Protein AF-A0A7S0NMH1-F1 (afdb_monomer_lite)

Organism: Micromonas pusilla (NCBI:txid38833)

InterPro domains:
  IPR011990 Tetratricopeptide-like helical domain superfamily [G3DSA:1.25.40.10] (68-140)
  IPR011990 Tetratricopeptide-like helical domain superfamily [SSF48452] (73-138)

Sequence (140 aa):
KHPRRSRPRAAGPMFRVSRLAAVAALLAMCAHVFPRGAHALGVTDDHPLVARQGAPDMALCDRADAGHRRATQRGDQMLKLGRLEVAEACYLGALRQKNDFPMALYGLGEVHTRAEDDDRVDLAESAYKLALESWPQYVD

Radius of gyration: 27.55 Å; chains: 1; bounding box: 89×71×38 Å

Foldseek 3Di:
DDDDDDDDDDDDDDPPDPPVNVVVVVVVVVCVVDDPDDPPLFDDCPHCLNPPDPQAALVLAPCLQVELVVLLVSLVVCVVVVVLSNSSSSLSSSCVRPRNALSSLQSSLSSLVPDPDPVSPVVNVVSNVSSCSSPVPPDD

Secondary structure (DSSP, 8-state):
---------PPPP-----HHHHHHHHHHHHHHHS-S-S--SS--TTSHHHH-TTPPPGGGSTTTTS-HHHHHHHHHHHHHTT-HHHHHHHHHHHHHH-TT-HHHHHHHHHHHHHSS-GGGHHHHHHHHHHHHHH-TT---

Structure (mmCIF, N/CA/C/O backbone):
data_AF-A0A7S0NMH1-F1
#
_entry.id   AF-A0A7S0NMH1-F1
#
loop_
_atom_site.group_PDB
_atom_site.id
_atom_site.type_symbol
_atom_site.label_atom_id
_atom_site.label_alt_id
_atom_site.label_comp_id
_atom_site.label_asym_id
_atom_site.label_entity_id
_atom_site.label_seq_id
_atom_site.pdbx_PDB_ins_code
_atom_site.Cartn_x
_atom_site.Cartn_y
_atom_site.Cartn_z
_atom_site.occupancy
_atom_site.B_iso_or_equiv
_atom_site.auth_seq_id
_atom_site.auth_comp_id
_atom_site.auth_asym_id
_atom_site.auth_atom_id
_atom_site.pdbx_PDB_model_num
ATOM 1 N N . LYS A 1 1 ? 73.967 -55.868 22.638 1.00 40.47 1 LYS A N 1
ATOM 2 C CA . LYS A 1 1 ? 74.161 -54.580 21.920 1.00 40.47 1 LYS A CA 1
ATOM 3 C C . LYS A 1 1 ? 72.808 -54.136 21.343 1.00 40.47 1 LYS A C 1
ATOM 5 O O . LYS A 1 1 ? 72.207 -54.901 20.611 1.00 40.47 1 LYS A O 1
ATOM 10 N N . HIS A 1 2 ? 72.308 -52.981 21.791 1.00 36.53 2 HIS A N 1
ATOM 11 C CA . HIS A 1 2 ? 71.031 -52.296 21.477 1.00 36.53 2 HIS A CA 1
ATOM 12 C C . HIS A 1 2 ? 70.859 -51.867 19.983 1.00 36.53 2 HIS A C 1
ATOM 14 O O . HIS A 1 2 ? 71.867 -51.865 19.283 1.00 36.53 2 HIS A O 1
ATOM 20 N N . PRO A 1 3 ? 69.721 -51.260 19.533 1.00 62.66 3 PRO A N 1
ATOM 21 C CA . PRO A 1 3 ? 68.309 -51.712 19.491 1.00 62.66 3 PRO A CA 1
ATOM 22 C C . PRO A 1 3 ? 67.600 -51.236 18.164 1.00 62.66 3 PRO A C 1
ATOM 24 O O . PRO A 1 3 ? 68.289 -50.872 17.217 1.00 62.66 3 PRO A O 1
ATOM 27 N N . ARG A 1 4 ? 66.252 -51.084 18.153 1.00 41.09 4 ARG A N 1
ATOM 28 C CA . ARG A 1 4 ? 65.353 -50.334 17.205 1.00 41.09 4 ARG A CA 1
ATOM 29 C C . ARG A 1 4 ? 64.595 -51.212 16.192 1.00 41.09 4 ARG A C 1
ATOM 31 O O . ARG A 1 4 ? 65.192 -52.057 15.557 1.00 41.09 4 ARG A O 1
ATOM 38 N N . ARG A 1 5 ? 63.304 -51.021 15.902 1.00 41.75 5 ARG A N 1
ATOM 39 C CA . ARG A 1 5 ? 62.240 -50.122 16.388 1.00 41.75 5 ARG A CA 1
ATOM 40 C C . ARG A 1 5 ? 60.912 -50.719 15.900 1.00 41.75 5 ARG A C 1
ATOM 42 O O . ARG A 1 5 ? 60.819 -51.188 14.772 1.00 41.75 5 ARG A O 1
ATOM 49 N N . SER A 1 6 ? 59.899 -50.625 16.742 1.00 46.50 6 SER A N 1
ATOM 50 C CA . SER A 1 6 ? 58.483 -50.818 16.448 1.00 46.50 6 SER A CA 1
ATOM 51 C C . SER A 1 6 ? 57.943 -49.763 15.474 1.00 46.50 6 SER A C 1
ATOM 53 O O . SER A 1 6 ? 58.346 -48.600 15.539 1.00 46.50 6 SER A O 1
ATOM 55 N N . ARG A 1 7 ? 56.961 -50.139 14.641 1.00 46.44 7 ARG A N 1
ATOM 56 C CA . ARG A 1 7 ? 55.909 -49.232 14.149 1.00 46.44 7 ARG A CA 1
ATOM 57 C C . ARG A 1 7 ? 54.590 -49.999 13.954 1.00 46.44 7 ARG A C 1
ATOM 59 O O . ARG A 1 7 ? 54.575 -50.937 13.161 1.00 46.44 7 ARG A O 1
ATOM 66 N N . PRO A 1 8 ? 53.491 -49.605 14.619 1.00 46.69 8 PRO A N 1
ATOM 67 C CA . PRO A 1 8 ? 52.151 -50.060 14.270 1.00 46.69 8 PRO A CA 1
ATOM 68 C C . PRO A 1 8 ? 51.623 -49.229 13.089 1.00 46.69 8 PRO A C 1
ATOM 70 O O . PRO A 1 8 ? 51.812 -48.011 13.041 1.00 46.69 8 PRO A O 1
ATOM 73 N N . ARG A 1 9 ? 50.957 -49.870 12.123 1.00 43.09 9 ARG A N 1
ATOM 74 C CA . ARG A 1 9 ? 50.180 -49.168 11.092 1.00 43.09 9 ARG A CA 1
ATOM 75 C C . ARG A 1 9 ? 48.810 -48.858 11.693 1.00 43.09 9 ARG A C 1
ATOM 77 O O . ARG A 1 9 ? 47.997 -49.755 11.883 1.00 43.09 9 ARG A O 1
ATOM 84 N N . ALA A 1 10 ? 48.618 -47.596 12.062 1.00 41.75 10 ALA A N 1
ATOM 85 C CA . ALA A 1 10 ? 47.370 -47.077 12.597 1.00 41.75 10 ALA A CA 1
ATOM 86 C C . ALA A 1 10 ? 46.228 -47.231 11.580 1.00 41.75 10 ALA A C 1
ATOM 88 O O . ALA A 1 10 ? 46.368 -46.862 10.412 1.00 41.75 10 ALA A O 1
ATOM 89 N N . ALA A 1 11 ? 45.103 -47.761 12.055 1.00 46.22 11 ALA A N 1
ATOM 90 C CA . ALA A 1 11 ? 43.808 -47.656 11.406 1.00 46.22 11 ALA A CA 1
ATOM 91 C C . ALA A 1 11 ? 43.368 -46.183 11.416 1.00 46.22 11 ALA A C 1
ATOM 93 O O . ALA A 1 11 ? 43.265 -45.572 12.479 1.00 46.22 11 ALA A O 1
ATOM 94 N N . GLY A 1 12 ? 43.137 -45.602 10.239 1.00 37.44 12 GLY A N 1
ATOM 95 C CA . GLY A 1 12 ? 42.475 -44.305 10.113 1.00 37.44 12 GLY A CA 1
ATOM 96 C C . GLY A 1 12 ? 40.953 -44.496 10.116 1.00 37.44 12 GLY A C 1
ATOM 97 O O . GLY A 1 12 ? 40.471 -45.410 9.443 1.00 37.44 12 GLY A O 1
ATOM 98 N N . PRO A 1 13 ? 40.176 -43.680 10.848 1.00 46.09 13 PRO A N 1
ATOM 99 C CA . PRO A 1 13 ? 38.727 -43.808 10.873 1.00 46.09 13 PRO A CA 1
ATOM 100 C C . PRO A 1 13 ? 38.129 -43.295 9.557 1.00 46.09 13 PRO A C 1
ATOM 102 O O . PRO A 1 13 ? 38.328 -42.145 9.166 1.00 46.09 13 PRO A O 1
ATOM 105 N N . MET A 1 14 ? 37.365 -44.151 8.875 1.00 45.25 14 MET A N 1
ATOM 106 C CA . MET A 1 14 ? 36.471 -43.738 7.794 1.00 45.25 14 MET A CA 1
ATOM 107 C C . MET A 1 14 ? 35.315 -42.935 8.401 1.00 45.25 14 MET A C 1
ATOM 109 O O . MET A 1 14 ? 34.341 -43.507 8.891 1.00 45.25 14 MET A O 1
ATOM 113 N N . PHE A 1 15 ? 35.409 -41.606 8.379 1.00 47.94 15 PHE A N 1
ATOM 114 C CA . PHE A 1 15 ? 34.279 -40.733 8.688 1.00 47.94 15 PHE A CA 1
ATOM 115 C C . PHE A 1 15 ? 33.198 -40.910 7.611 1.00 47.94 15 PHE A C 1
ATOM 117 O O . PHE A 1 15 ? 33.252 -40.312 6.538 1.00 47.94 15 PHE A O 1
ATOM 124 N N . ARG A 1 16 ? 32.195 -41.752 7.890 1.00 53.44 16 ARG A N 1
ATOM 125 C CA . ARG A 1 16 ? 30.924 -41.757 7.155 1.00 53.44 16 ARG A CA 1
ATOM 126 C C . ARG A 1 16 ? 30.172 -40.484 7.531 1.00 53.44 16 ARG A C 1
ATOM 128 O O . ARG A 1 16 ? 29.463 -40.454 8.532 1.00 53.44 16 ARG A O 1
ATOM 135 N N . VAL A 1 17 ? 30.345 -39.424 6.749 1.00 56.81 17 VAL A N 1
ATOM 136 C CA . VAL A 1 17 ? 29.528 -38.216 6.895 1.00 56.81 17 VAL A CA 1
ATOM 137 C C . VAL A 1 17 ? 28.084 -38.596 6.555 1.00 56.81 17 VAL A C 1
ATOM 139 O O . VAL A 1 17 ? 27.785 -39.008 5.434 1.00 56.81 17 VAL A O 1
ATOM 142 N N . SER A 1 18 ? 27.196 -38.538 7.548 1.00 58.53 18 SER A N 1
ATOM 143 C CA . SER A 1 18 ? 25.767 -38.800 7.357 1.00 58.53 18 SER A CA 1
ATOM 144 C C . SER A 1 18 ? 25.192 -37.797 6.356 1.00 58.53 18 SER A C 1
ATOM 146 O O . SER A 1 18 ? 25.498 -36.606 6.434 1.00 58.53 18 SER A O 1
ATOM 148 N N . ARG A 1 19 ? 24.329 -38.252 5.436 1.00 58.84 19 ARG A N 1
ATOM 149 C CA . ARG A 1 19 ? 23.655 -37.382 4.451 1.00 58.84 19 ARG A CA 1
ATOM 150 C C . ARG A 1 19 ? 22.950 -36.192 5.120 1.00 58.84 19 ARG A C 1
ATOM 152 O O . ARG A 1 19 ? 22.937 -35.106 4.559 1.00 58.84 19 ARG A O 1
ATOM 159 N N . LEU A 1 20 ? 22.455 -36.375 6.347 1.00 60.00 20 LEU A N 1
ATOM 160 C CA . LEU A 1 20 ? 21.856 -35.317 7.171 1.00 60.00 20 LEU A CA 1
ATOM 161 C C . LEU A 1 20 ? 22.849 -34.205 7.541 1.00 60.00 20 LEU A C 1
ATOM 163 O O . LEU A 1 20 ? 22.503 -33.031 7.470 1.00 60.00 20 LEU A O 1
ATOM 167 N N . ALA A 1 21 ? 24.093 -34.555 7.878 1.00 65.06 21 ALA A N 1
ATOM 168 C CA . ALA A 1 21 ? 25.130 -33.576 8.201 1.00 65.06 21 ALA A CA 1
ATOM 169 C C . ALA A 1 21 ? 25.573 -32.788 6.957 1.00 65.06 21 ALA A C 1
ATOM 171 O O . ALA A 1 21 ? 25.832 -31.592 7.045 1.00 65.06 21 ALA A O 1
ATOM 172 N N . ALA A 1 22 ? 25.595 -33.437 5.787 1.00 64.19 22 ALA A N 1
ATOM 173 C CA . ALA A 1 22 ? 25.873 -32.765 4.518 1.00 64.19 22 ALA A CA 1
ATOM 174 C C . ALA A 1 22 ? 24.758 -31.777 4.127 1.00 64.19 22 ALA A C 1
ATOM 176 O O . ALA A 1 22 ? 25.053 -30.666 3.694 1.00 64.19 22 ALA A O 1
ATOM 177 N N . VAL A 1 23 ? 23.485 -32.141 4.329 1.00 65.12 23 VAL A N 1
ATOM 178 C CA . VAL A 1 23 ? 22.342 -31.246 4.067 1.00 65.12 23 VAL A CA 1
ATOM 179 C C . VAL A 1 23 ? 22.326 -30.062 5.039 1.00 65.12 23 VAL A C 1
ATOM 181 O O . VAL A 1 23 ? 22.127 -28.930 4.608 1.00 65.12 23 VAL A O 1
ATOM 184 N N . ALA A 1 24 ? 22.606 -30.286 6.326 1.00 69.69 24 ALA A N 1
ATOM 185 C CA . ALA A 1 24 ? 22.704 -29.206 7.309 1.00 69.69 24 ALA A CA 1
ATOM 186 C C . ALA A 1 24 ? 23.844 -28.223 6.985 1.00 69.69 24 ALA A C 1
ATOM 188 O O . ALA A 1 24 ? 23.659 -27.012 7.089 1.00 69.69 24 ALA A O 1
ATOM 189 N N . ALA A 1 25 ? 24.997 -28.726 6.532 1.00 66.50 25 ALA A N 1
ATOM 190 C CA . ALA A 1 25 ? 26.113 -27.886 6.100 1.00 66.50 25 ALA A CA 1
ATOM 191 C C . ALA A 1 25 ? 25.780 -27.072 4.836 1.00 66.50 25 ALA A C 1
ATOM 193 O O . ALA A 1 25 ? 26.124 -25.894 4.766 1.00 66.50 25 ALA A O 1
ATOM 194 N N . LEU A 1 26 ? 25.065 -27.663 3.870 1.00 63.81 26 LEU A N 1
ATOM 195 C CA . LEU A 1 26 ? 24.584 -26.959 2.675 1.00 63.81 26 LEU A CA 1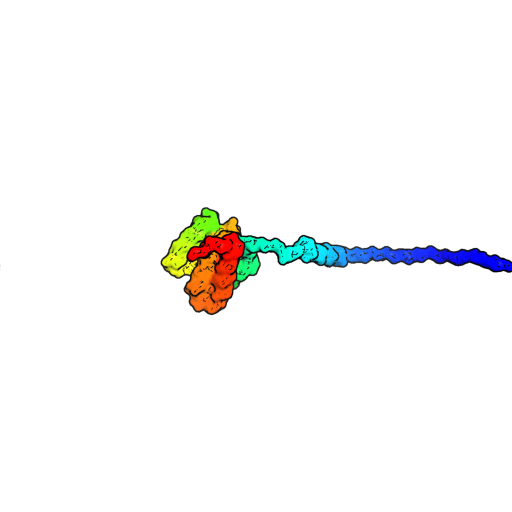
ATOM 196 C C . LEU A 1 26 ? 23.596 -25.836 3.029 1.00 63.81 26 LEU A C 1
ATOM 198 O O . LEU A 1 26 ? 23.752 -24.719 2.546 1.00 63.81 26 LEU A O 1
ATOM 202 N N . LEU A 1 27 ? 22.632 -26.095 3.920 1.00 64.31 27 LEU A N 1
ATOM 203 C CA . LEU A 1 27 ? 21.674 -25.081 4.379 1.00 64.31 27 LEU A CA 1
ATOM 204 C C . LEU A 1 27 ? 22.356 -23.948 5.165 1.00 64.31 27 LEU A C 1
ATOM 206 O O . LEU A 1 27 ? 22.041 -22.777 4.958 1.00 64.31 27 LEU A O 1
ATOM 210 N N . ALA A 1 28 ? 23.329 -24.274 6.020 1.00 63.91 28 ALA A N 1
ATOM 211 C CA . ALA A 1 28 ? 24.107 -23.279 6.756 1.00 63.91 28 ALA A CA 1
ATOM 212 C C . ALA A 1 28 ? 25.011 -22.437 5.834 1.00 63.91 28 ALA A C 1
ATOM 214 O O . ALA A 1 28 ? 25.148 -21.232 6.040 1.00 63.91 28 ALA A O 1
ATOM 215 N N . MET A 1 29 ? 25.582 -23.029 4.777 1.00 58.16 29 MET A N 1
ATOM 216 C CA . MET A 1 29 ? 26.318 -22.277 3.752 1.00 58.16 29 MET A CA 1
ATOM 217 C C . MET A 1 29 ? 25.396 -21.360 2.941 1.00 58.16 29 MET A C 1
ATOM 219 O O . MET A 1 29 ? 25.780 -20.225 2.673 1.00 58.16 29 MET A O 1
ATOM 223 N N . CYS A 1 30 ? 24.167 -21.778 2.615 1.00 53.03 30 CYS A N 1
ATOM 224 C CA . CYS A 1 30 ? 23.186 -20.898 1.965 1.00 53.03 30 CYS A CA 1
ATOM 225 C C . CYS A 1 30 ? 22.874 -19.650 2.807 1.00 53.03 30 CYS A C 1
ATOM 227 O O . CYS A 1 30 ? 22.762 -18.561 2.249 1.00 53.03 30 CYS A O 1
ATOM 229 N N . ALA A 1 31 ? 22.815 -19.776 4.137 1.00 57.34 31 ALA A N 1
ATOM 230 C CA . ALA A 1 31 ? 22.588 -18.645 5.040 1.00 57.34 31 ALA A CA 1
ATOM 231 C C . ALA A 1 31 ? 23.769 -17.651 5.117 1.00 57.34 31 ALA A C 1
ATOM 233 O O . ALA A 1 31 ? 23.569 -16.502 5.502 1.00 57.34 31 ALA A O 1
ATOM 234 N N . HIS A 1 32 ? 24.985 -18.070 4.746 1.00 56.25 32 HIS A N 1
ATOM 235 C CA . HIS A 1 32 ? 26.168 -17.201 4.685 1.00 56.25 32 HIS A CA 1
ATOM 236 C C . HIS A 1 32 ? 26.461 -16.651 3.283 1.00 56.25 32 HIS A C 1
ATOM 238 O O . HIS A 1 32 ? 27.066 -15.588 3.167 1.00 56.25 32 HIS A O 1
ATOM 244 N N . VAL A 1 33 ? 26.036 -17.349 2.226 1.00 53.97 33 VAL A N 1
ATOM 245 C CA . VAL A 1 33 ? 26.168 -16.888 0.831 1.00 53.97 33 VAL A CA 1
ATOM 246 C C . VAL A 1 33 ? 25.080 -15.873 0.471 1.00 53.97 33 VAL A C 1
ATOM 248 O O . VAL A 1 33 ? 25.329 -14.984 -0.338 1.00 53.97 33 VAL A O 1
ATOM 251 N N . PHE A 1 34 ? 23.907 -15.957 1.104 1.00 43.59 34 PHE A N 1
ATOM 252 C CA . PHE A 1 34 ? 22.877 -14.919 1.076 1.00 43.59 34 PHE A CA 1
ATOM 253 C C . PHE A 1 34 ? 22.903 -14.136 2.396 1.00 43.59 34 PHE A C 1
ATOM 255 O O . PHE A 1 34 ? 22.114 -14.425 3.302 1.00 43.59 34 PHE A O 1
ATOM 262 N N . PRO A 1 35 ? 23.781 -13.129 2.558 1.00 47.47 35 PRO A N 1
ATOM 263 C CA . PRO A 1 35 ? 23.501 -12.109 3.553 1.00 47.47 35 PRO A CA 1
ATOM 264 C C . PRO A 1 35 ? 22.113 -11.536 3.229 1.00 47.47 35 PRO A C 1
ATOM 266 O O . PRO A 1 35 ? 21.822 -11.213 2.077 1.00 47.47 35 PRO A O 1
ATOM 269 N N . ARG A 1 36 ? 21.242 -11.448 4.241 1.00 49.19 36 ARG A N 1
ATOM 270 C CA . ARG A 1 36 ? 19.967 -10.709 4.211 1.00 49.19 36 ARG A CA 1
ATOM 271 C C . ARG A 1 36 ? 20.253 -9.222 3.951 1.00 49.19 36 ARG A C 1
ATOM 273 O O . ARG A 1 36 ? 20.243 -8.418 4.872 1.00 49.19 36 ARG A O 1
ATOM 280 N N . GLY A 1 37 ? 20.637 -8.886 2.726 1.00 47.31 37 GLY A N 1
ATOM 281 C CA . GLY A 1 37 ? 21.300 -7.623 2.410 1.00 47.31 37 GLY A CA 1
ATOM 282 C C . GLY A 1 37 ? 21.242 -7.243 0.934 1.00 47.31 37 GLY A C 1
ATOM 283 O O . GLY A 1 37 ? 22.066 -6.460 0.478 1.00 47.31 37 GLY A O 1
ATOM 284 N N . ALA A 1 38 ? 20.274 -7.771 0.186 1.00 44.91 38 ALA A N 1
ATOM 285 C CA . ALA A 1 38 ? 19.775 -7.082 -0.993 1.00 44.91 38 ALA A CA 1
ATOM 286 C C . ALA A 1 38 ? 18.511 -6.355 -0.539 1.00 44.91 38 ALA A C 1
ATOM 288 O O . ALA A 1 38 ? 17.527 -7.009 -0.205 1.00 44.91 38 ALA A O 1
ATOM 289 N N . HIS A 1 39 ? 18.576 -5.026 -0.448 1.00 50.28 39 HIS A N 1
ATOM 290 C CA . HIS A 1 39 ? 17.411 -4.168 -0.260 1.00 50.28 39 HIS A CA 1
ATOM 291 C C . HIS A 1 39 ? 16.367 -4.601 -1.291 1.00 50.28 39 HIS A C 1
ATOM 293 O O . HIS A 1 39 ? 16.563 -4.390 -2.490 1.00 50.28 39 HIS A O 1
ATOM 299 N N . ALA A 1 40 ? 15.319 -5.297 -0.852 1.00 55.38 40 ALA A N 1
ATOM 300 C CA . ALA A 1 40 ? 14.181 -5.541 -1.712 1.00 55.38 40 ALA A CA 1
ATOM 301 C C . ALA A 1 40 ? 13.622 -4.152 -1.991 1.00 55.38 40 ALA A C 1
ATOM 303 O O . ALA A 1 40 ? 13.086 -3.519 -1.091 1.00 55.38 40 ALA A O 1
ATOM 304 N N . LEU A 1 41 ? 13.823 -3.645 -3.206 1.00 69.00 41 LEU A N 1
ATOM 305 C CA . LEU A 1 41 ? 13.377 -2.310 -3.598 1.00 69.00 41 LEU A CA 1
ATOM 306 C C . LEU A 1 41 ? 11.842 -2.196 -3.621 1.00 69.00 41 LEU A C 1
ATOM 308 O O . LEU A 1 41 ? 11.345 -1.247 -4.186 1.00 69.00 41 LEU A O 1
ATOM 312 N N . GLY A 1 42 ? 11.089 -3.128 -3.028 1.00 78.44 42 GLY A N 1
ATOM 313 C CA . GLY A 1 42 ? 9.635 -3.187 -3.057 1.00 78.44 42 GLY A CA 1
ATOM 314 C C . GLY A 1 42 ? 9.066 -4.184 -2.048 1.00 78.44 42 GLY A C 1
ATOM 315 O O . GLY A 1 42 ? 9.795 -4.826 -1.289 1.00 78.44 42 GLY A O 1
ATOM 316 N N . VAL A 1 43 ? 7.741 -4.322 -2.054 1.00 91.06 43 VAL A N 1
ATOM 317 C CA . VAL A 1 43 ? 7.004 -5.176 -1.119 1.00 91.06 43 VAL A CA 1
ATOM 318 C C . VAL A 1 43 ? 7.240 -6.666 -1.408 1.00 91.06 43 VAL A C 1
ATOM 320 O O . VAL A 1 43 ? 7.263 -7.102 -2.562 1.00 91.06 43 VAL A O 1
ATOM 323 N N . THR A 1 44 ? 7.441 -7.463 -0.361 1.00 90.62 44 THR A N 1
ATOM 324 C CA . THR A 1 44 ? 7.551 -8.926 -0.466 1.00 90.62 44 THR A CA 1
ATOM 325 C C . THR A 1 44 ? 6.182 -9.585 -0.311 1.00 90.62 44 THR A C 1
ATOM 327 O O . THR A 1 44 ? 5.290 -9.020 0.318 1.00 90.62 44 THR A O 1
ATOM 330 N N . ASP A 1 45 ? 6.019 -10.800 -0.839 1.00 87.88 45 ASP A N 1
ATOM 331 C CA . ASP A 1 45 ? 4.752 -11.542 -0.731 1.00 87.88 45 ASP A CA 1
ATOM 332 C C . ASP A 1 45 ? 4.355 -11.814 0.731 1.00 87.88 45 ASP A C 1
ATOM 334 O O . ASP A 1 45 ? 3.176 -11.784 1.062 1.00 87.88 45 ASP A O 1
ATOM 338 N N . ASP A 1 46 ? 5.338 -12.006 1.618 1.00 89.38 46 ASP A N 1
ATOM 339 C CA . ASP A 1 46 ? 5.126 -12.221 3.058 1.00 89.38 46 ASP A CA 1
ATOM 340 C C . ASP A 1 46 ? 4.878 -10.919 3.844 1.00 89.38 46 ASP A C 1
ATOM 342 O O . ASP A 1 46 ? 4.669 -10.948 5.059 1.00 89.38 46 ASP A O 1
ATOM 346 N N . HIS A 1 47 ? 4.961 -9.756 3.194 1.00 91.75 47 HIS A N 1
ATOM 347 C CA . HIS A 1 47 ? 4.819 -8.479 3.877 1.00 91.75 47 HIS A CA 1
ATOM 348 C C . HIS A 1 47 ? 3.374 -8.293 4.377 1.00 91.75 47 HIS A C 1
ATOM 350 O O . HIS A 1 47 ? 2.439 -8.557 3.616 1.00 91.75 47 HIS A O 1
ATOM 356 N N . PRO A 1 48 ? 3.142 -7.760 5.594 1.00 91.88 48 PRO A N 1
ATOM 357 C CA . PRO A 1 48 ? 1.794 -7.561 6.136 1.00 91.88 48 PRO A CA 1
ATOM 358 C C . PRO A 1 48 ? 0.852 -6.763 5.223 1.00 91.88 48 PRO A C 1
ATOM 360 O O . PRO A 1 48 ? -0.338 -7.046 5.175 1.00 9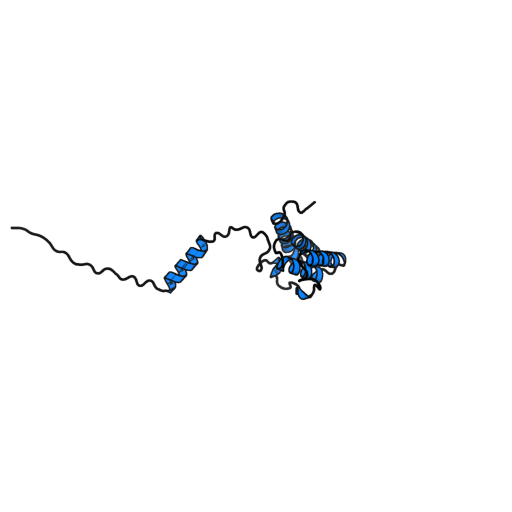1.88 48 PRO A O 1
ATOM 363 N N . LEU A 1 49 ? 1.377 -5.822 4.434 1.00 91.44 49 LEU A N 1
ATOM 364 C CA . LEU A 1 49 ? 0.591 -5.100 3.419 1.00 91.44 49 LEU A CA 1
ATOM 365 C C . LEU A 1 49 ? -0.101 -6.020 2.407 1.00 91.44 49 LEU A C 1
ATOM 367 O O . LEU A 1 49 ? -1.187 -5.695 1.949 1.00 91.44 49 LEU A O 1
ATOM 371 N N . VAL A 1 50 ? 0.519 -7.150 2.061 1.00 91.81 50 VAL A N 1
ATOM 372 C CA . VAL A 1 50 ? 0.013 -8.096 1.057 1.00 91.81 50 VAL A CA 1
ATOM 373 C C . VAL A 1 50 ? -0.642 -9.306 1.721 1.00 91.81 50 VAL A C 1
ATOM 375 O O . VAL A 1 50 ? -1.705 -9.744 1.291 1.00 91.81 50 VAL A O 1
ATOM 378 N N . ALA A 1 51 ? -0.027 -9.835 2.781 1.00 89.88 51 ALA A N 1
ATOM 379 C CA . ALA A 1 51 ? -0.400 -11.111 3.389 1.00 89.88 51 ALA A CA 1
ATOM 380 C C . ALA A 1 51 ? -1.254 -10.999 4.664 1.00 89.88 51 ALA A C 1
ATOM 382 O O . ALA A 1 51 ? -1.556 -12.028 5.275 1.00 89.88 51 ALA A O 1
ATOM 383 N N . ARG A 1 52 ? -1.645 -9.792 5.106 1.00 90.94 52 ARG A N 1
ATOM 384 C CA . ARG A 1 52 ? -2.478 -9.646 6.313 1.00 90.94 52 ARG A CA 1
ATOM 385 C C . ARG A 1 52 ? -3.781 -10.434 6.203 1.00 90.94 52 ARG A C 1
ATOM 387 O O . ARG A 1 52 ? -4.421 -10.513 5.152 1.00 90.94 52 ARG A O 1
ATOM 394 N N . GLN A 1 53 ? -4.235 -10.938 7.345 1.00 88.38 53 GLN A N 1
ATOM 395 C CA . GLN A 1 53 ? -5.577 -11.488 7.449 1.00 88.38 53 GLN A CA 1
ATOM 396 C C . GLN A 1 53 ? -6.611 -10.399 7.112 1.00 88.38 53 GLN A C 1
ATOM 398 O O . GLN A 1 53 ? -6.494 -9.250 7.538 1.00 88.38 53 GLN A O 1
ATOM 403 N N . GLY A 1 54 ? -7.609 -10.753 6.299 1.00 87.88 54 GLY A N 1
ATOM 404 C CA . GLY A 1 54 ? -8.619 -9.803 5.825 1.00 87.88 54 GLY A CA 1
ATOM 405 C C . GLY A 1 54 ? -8.126 -8.842 4.735 1.00 87.88 54 GLY A C 1
ATOM 406 O O . GLY A 1 54 ? -8.746 -7.794 4.536 1.00 87.88 54 GLY A O 1
ATOM 407 N N . ALA A 1 55 ? -7.005 -9.138 4.064 1.00 90.25 55 ALA A N 1
ATOM 408 C CA . ALA A 1 55 ? -6.665 -8.489 2.799 1.00 90.25 55 ALA A CA 1
ATOM 409 C C . ALA A 1 55 ? -7.796 -8.724 1.778 1.00 90.25 55 ALA A C 1
ATOM 411 O O . ALA A 1 55 ? -8.322 -9.841 1.704 1.00 90.25 55 ALA A O 1
ATOM 412 N N . PRO A 1 56 ? -8.218 -7.694 1.025 1.00 94.06 56 PRO A N 1
ATOM 413 C CA . PRO A 1 56 ? -9.258 -7.858 0.023 1.00 94.06 56 PRO A CA 1
ATOM 414 C C . PRO A 1 56 ? -8.768 -8.751 -1.118 1.00 94.06 56 PRO A C 1
ATOM 416 O O . PRO A 1 56 ? -7.591 -8.737 -1.483 1.00 94.06 56 PRO A O 1
ATOM 419 N N . ASP A 1 57 ? -9.691 -9.489 -1.729 1.00 94.38 57 ASP A N 1
ATOM 420 C CA . ASP A 1 57 ? -9.392 -10.200 -2.967 1.00 94.38 57 ASP A CA 1
ATOM 421 C C . ASP A 1 57 ? -9.070 -9.182 -4.074 1.00 94.38 57 ASP A C 1
ATOM 423 O O . ASP A 1 57 ? -9.859 -8.274 -4.351 1.00 94.38 57 ASP A O 1
ATOM 427 N N . MET A 1 58 ? -7.922 -9.348 -4.737 1.00 92.56 58 MET A N 1
ATOM 428 C CA . MET A 1 58 ? -7.515 -8.521 -5.877 1.00 92.56 58 MET A CA 1
ATOM 429 C C . MET A 1 58 ? -8.557 -8.536 -7.006 1.00 92.56 58 MET A C 1
ATOM 431 O O . MET A 1 58 ? -8.676 -7.548 -7.731 1.00 92.56 58 MET A O 1
ATOM 435 N N . ALA A 1 59 ? -9.361 -9.600 -7.122 1.00 94.19 59 ALA A N 1
ATOM 436 C CA . ALA A 1 59 ? -10.458 -9.696 -8.084 1.00 94.19 59 ALA A CA 1
ATOM 437 C C . ALA A 1 59 ? -11.553 -8.628 -7.889 1.00 94.19 59 ALA A C 1
ATOM 439 O O . ALA A 1 59 ? -12.324 -8.368 -8.814 1.00 94.19 59 ALA A O 1
ATOM 440 N N . LEU A 1 60 ? -11.621 -7.966 -6.724 1.00 95.75 60 LEU A N 1
ATOM 441 C CA . LEU A 1 60 ? -12.526 -6.832 -6.499 1.00 95.75 60 LEU A CA 1
ATOM 442 C C . LEU A 1 60 ? -12.195 -5.630 -7.393 1.00 95.75 60 LEU A C 1
ATOM 444 O O . LEU A 1 60 ? -13.076 -4.816 -7.685 1.00 95.75 60 LEU A O 1
ATOM 448 N N . CYS A 1 61 ? -10.944 -5.511 -7.838 1.00 96.25 61 CYS A N 1
ATOM 449 C CA . CYS A 1 61 ? -10.543 -4.492 -8.788 1.00 96.25 61 CYS A CA 1
ATOM 450 C C . CYS A 1 61 ? -10.722 -4.991 -10.226 1.00 96.25 61 CYS A C 1
ATOM 452 O O . CYS A 1 61 ? -9.971 -5.831 -10.716 1.00 96.25 61 CYS A O 1
ATOM 454 N N . ASP A 1 62 ? -11.651 -4.377 -10.957 1.00 94.19 62 ASP A N 1
ATOM 455 C CA . ASP A 1 62 ? -11.910 -4.642 -12.381 1.00 94.19 62 ASP A CA 1
ATOM 456 C C . ASP A 1 62 ? -10.681 -4.464 -13.294 1.00 94.19 62 ASP A C 1
ATOM 458 O O . ASP A 1 62 ? -10.666 -4.950 -14.425 1.00 94.19 62 ASP A O 1
ATOM 462 N N . ARG A 1 63 ? -9.650 -3.751 -12.827 1.00 92.38 63 ARG A N 1
ATOM 463 C CA . ARG A 1 63 ? -8.401 -3.494 -13.557 1.00 92.38 63 ARG A CA 1
ATOM 464 C C . ARG A 1 63 ? -7.145 -3.960 -12.819 1.00 92.38 63 ARG A C 1
ATOM 466 O O . ARG A 1 63 ? -6.068 -3.452 -13.132 1.00 92.38 63 ARG A O 1
ATOM 473 N N . ALA A 1 64 ? -7.261 -4.916 -11.892 1.00 91.81 64 ALA A N 1
ATOM 474 C CA . ALA A 1 64 ? -6.131 -5.422 -11.103 1.00 91.81 64 ALA A CA 1
ATOM 475 C C . ALA A 1 64 ? -4.945 -5.855 -11.979 1.00 91.81 64 ALA A C 1
ATOM 477 O O . ALA A 1 64 ? -3.813 -5.462 -11.720 1.00 91.81 64 ALA A O 1
ATOM 478 N N . ASP A 1 65 ? -5.226 -6.574 -13.070 1.00 92.88 65 ASP A N 1
ATOM 479 C CA . ASP A 1 65 ? -4.216 -7.143 -13.975 1.00 92.88 65 ASP A CA 1
ATOM 480 C C . ASP A 1 65 ? -3.905 -6.248 -15.186 1.00 92.88 65 ASP A C 1
ATOM 482 O O . ASP A 1 65 ? -3.176 -6.624 -16.104 1.00 92.88 65 ASP A O 1
ATOM 486 N N . ALA A 1 66 ? -4.448 -5.030 -15.230 1.00 93.06 66 ALA A N 1
ATOM 487 C CA . ALA A 1 66 ? -4.366 -4.182 -16.413 1.00 93.06 66 ALA A CA 1
ATOM 488 C C . ALA A 1 66 ? -3.017 -3.454 -16.571 1.00 93.06 66 ALA A C 1
ATOM 490 O O . ALA A 1 66 ? -2.945 -2.538 -17.381 1.00 93.06 66 ALA A O 1
ATOM 491 N N . GLY A 1 67 ? -1.944 -3.779 -15.854 1.00 95.69 67 GLY A N 1
ATOM 492 C CA . GLY A 1 67 ? -0.752 -2.920 -15.749 1.00 95.69 67 GLY A CA 1
ATOM 493 C C . GLY A 1 67 ? -0.733 -2.117 -14.448 1.00 95.69 67 GLY A C 1
ATOM 494 O O . GLY A 1 67 ? -1.724 -1.452 -14.147 1.00 95.69 67 GLY A O 1
ATOM 495 N N . HIS A 1 68 ? 0.408 -2.075 -13.745 1.00 95.69 68 HIS A N 1
ATOM 496 C CA . HIS A 1 68 ? 0.562 -1.341 -12.475 1.00 95.69 68 HIS A CA 1
ATOM 497 C C . HIS A 1 68 ? 0.036 0.104 -12.543 1.00 95.69 68 HIS A C 1
ATOM 499 O O . HIS A 1 68 ? -0.767 0.497 -11.711 1.00 95.69 68 HIS A O 1
ATOM 505 N N . ARG A 1 69 ? 0.356 0.872 -13.599 1.00 96.94 69 ARG A N 1
ATOM 506 C CA . ARG A 1 69 ? -0.152 2.252 -13.755 1.00 96.94 69 ARG A CA 1
ATOM 507 C C . ARG A 1 69 ? -1.676 2.340 -13.881 1.00 96.94 69 ARG A C 1
ATOM 509 O O . ARG A 1 69 ? -2.282 3.253 -13.330 1.00 96.94 69 ARG A O 1
ATOM 516 N N . ARG A 1 70 ? -2.300 1.423 -14.631 1.00 97.81 70 ARG A N 1
ATOM 517 C CA . ARG A 1 70 ? -3.761 1.425 -14.835 1.00 97.81 70 ARG A CA 1
ATOM 518 C C . ARG A 1 70 ? -4.493 0.937 -13.588 1.00 97.81 70 ARG A C 1
ATOM 520 O O . ARG A 1 70 ? -5.533 1.498 -13.255 1.00 97.81 70 ARG A O 1
ATOM 527 N N . ALA A 1 71 ? -3.933 -0.054 -12.900 1.00 97.81 71 ALA A N 1
ATOM 528 C CA . ALA A 1 71 ? -4.428 -0.528 -11.615 1.00 97.81 71 ALA A CA 1
ATOM 529 C C . ALA A 1 71 ? -4.345 0.579 -10.548 1.00 97.81 71 ALA A C 1
ATOM 531 O O . ALA A 1 71 ? -5.353 0.875 -9.916 1.00 97.81 71 ALA A O 1
ATOM 532 N N . THR A 1 72 ? -3.219 1.295 -10.435 1.00 98.19 72 THR A N 1
ATOM 533 C CA . THR A 1 72 ? -3.080 2.450 -9.528 1.00 98.19 72 THR A CA 1
ATOM 534 C C . THR A 1 72 ? -4.068 3.564 -9.856 1.00 98.19 72 THR A C 1
ATOM 536 O O . THR A 1 72 ? -4.806 3.983 -8.975 1.00 98.19 72 THR A O 1
ATOM 539 N N . GLN A 1 73 ? -4.184 3.976 -11.125 1.00 98.25 73 GLN A N 1
ATOM 540 C CA . GLN A 1 73 ? -5.170 4.991 -11.522 1.00 98.25 73 GLN A CA 1
ATOM 541 C C . GLN A 1 73 ? -6.602 4.581 -11.140 1.00 98.25 73 GLN A C 1
ATOM 543 O O . GLN A 1 73 ? -7.427 5.421 -10.776 1.00 98.25 73 GLN A O 1
ATOM 548 N N . ARG A 1 74 ? -6.922 3.287 -11.242 1.00 98.12 74 ARG A N 1
ATOM 549 C CA . ARG A 1 74 ? -8.217 2.755 -10.820 1.00 98.12 74 ARG A CA 1
ATOM 550 C C . ARG A 1 74 ? -8.378 2.779 -9.298 1.00 98.12 74 ARG A C 1
ATOM 552 O O . ARG A 1 74 ? -9.455 3.146 -8.831 1.00 98.12 74 ARG A O 1
ATOM 559 N N . GLY A 1 75 ? -7.322 2.449 -8.559 1.00 98.12 75 GLY A N 1
ATOM 560 C CA . GLY A 1 75 ? -7.245 2.608 -7.107 1.00 98.12 75 GLY A CA 1
ATOM 561 C C . GLY A 1 75 ? -7.540 4.045 -6.682 1.00 98.12 75 GLY A C 1
ATOM 562 O O . GLY A 1 75 ? -8.450 4.258 -5.889 1.00 98.12 75 GLY A O 1
ATOM 563 N N . ASP A 1 76 ? -6.906 5.034 -7.318 1.00 98.25 76 ASP A N 1
ATOM 564 C CA . ASP A 1 76 ? -7.100 6.457 -7.000 1.00 98.25 76 ASP A CA 1
ATOM 565 C C . ASP A 1 76 ? -8.551 6.905 -7.213 1.00 98.25 76 ASP A C 1
ATOM 567 O O . ASP A 1 76 ? -9.099 7.698 -6.446 1.00 98.25 76 ASP A O 1
ATOM 571 N N . GLN A 1 77 ? -9.203 6.396 -8.263 1.00 9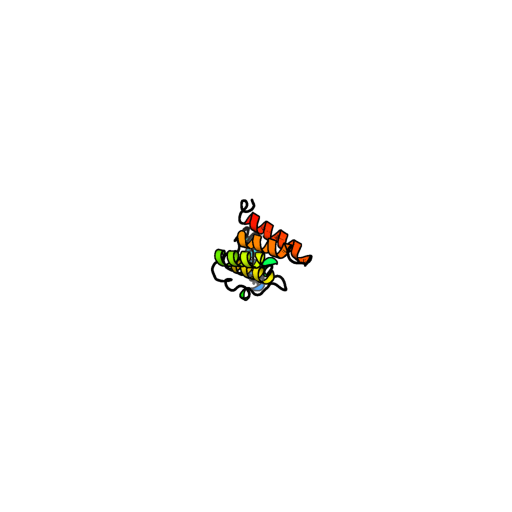8.31 77 GLN A N 1
ATOM 572 C CA . GLN A 1 77 ? -10.626 6.648 -8.498 1.00 98.31 77 GLN A CA 1
ATOM 573 C C . GLN A 1 77 ? -11.488 6.060 -7.377 1.00 98.31 77 GLN A C 1
ATOM 575 O O . GLN A 1 77 ? -12.414 6.720 -6.916 1.00 98.31 77 GLN A O 1
ATOM 580 N N . MET A 1 78 ? -11.199 4.833 -6.939 1.00 98.25 78 MET A N 1
ATOM 581 C CA . MET A 1 78 ? -11.945 4.165 -5.867 1.00 98.25 78 MET A CA 1
ATOM 582 C C . MET A 1 78 ? -11.741 4.834 -4.516 1.00 98.25 78 MET A C 1
ATOM 584 O O . MET A 1 78 ? -12.705 5.022 -3.776 1.00 98.25 78 MET A O 1
ATOM 588 N N . LEU A 1 79 ? -10.513 5.259 -4.243 1.00 97.62 79 LEU A N 1
ATOM 589 C CA . LEU A 1 79 ? -10.132 5.982 -3.043 1.00 97.62 79 LEU A CA 1
ATOM 590 C C . LEU A 1 79 ? -10.898 7.307 -2.930 1.00 97.62 79 LEU A C 1
ATOM 592 O O . LEU A 1 79 ? -11.499 7.585 -1.896 1.00 97.62 79 LEU A O 1
ATOM 596 N N . LYS A 1 80 ? -10.981 8.075 -4.026 1.00 97.25 80 LYS A N 1
ATOM 597 C CA . LYS A 1 80 ? -11.781 9.314 -4.099 1.00 97.25 80 LYS A CA 1
ATOM 598 C C . LYS A 1 80 ? -13.281 9.084 -3.907 1.00 97.25 80 LYS A C 1
ATOM 600 O O . LYS A 1 80 ? -13.975 9.980 -3.441 1.00 97.25 80 LYS A O 1
ATOM 605 N N . LEU A 1 81 ? -13.780 7.904 -4.272 1.00 97.25 81 LEU A N 1
ATOM 606 C CA . LEU A 1 81 ? -15.172 7.499 -4.054 1.00 97.25 81 LEU A CA 1
ATOM 607 C C . LEU A 1 81 ? -15.418 6.926 -2.646 1.00 97.25 81 LEU A C 1
ATOM 609 O O . LEU A 1 81 ? -16.540 6.518 -2.360 1.00 97.25 81 LEU A O 1
ATOM 613 N N . GLY A 1 82 ? -14.392 6.840 -1.791 1.00 95.75 82 GLY A N 1
ATOM 614 C CA . GLY A 1 82 ? -14.487 6.239 -0.458 1.00 95.75 82 GLY A CA 1
ATOM 615 C C . GLY A 1 82 ? -14.609 4.712 -0.461 1.00 95.75 82 GLY A C 1
ATOM 616 O O . GLY A 1 82 ? -14.873 4.114 0.575 1.00 95.75 82 GLY A O 1
ATOM 617 N N . ARG A 1 83 ? -14.411 4.047 -1.608 1.00 96.88 83 ARG A N 1
ATOM 618 C CA . ARG A 1 83 ? -14.470 2.581 -1.727 1.00 96.88 83 ARG A CA 1
ATOM 619 C C . ARG A 1 83 ? -13.124 1.970 -1.346 1.00 96.88 83 ARG A C 1
ATOM 621 O O . ARG A 1 83 ? -12.390 1.497 -2.216 1.00 96.88 83 ARG A O 1
ATOM 628 N N . LEU A 1 84 ? -12.803 2.019 -0.054 1.00 96.38 84 LEU A N 1
ATOM 629 C CA . LEU A 1 84 ? -11.483 1.673 0.478 1.00 96.38 84 LEU A CA 1
ATOM 630 C C . LEU A 1 84 ? -11.071 0.227 0.172 1.00 96.38 84 LEU A C 1
ATOM 632 O O . LEU A 1 84 ? -9.960 0.028 -0.312 1.00 96.38 84 LEU A O 1
ATOM 636 N N . GLU A 1 85 ? -11.953 -0.770 0.335 1.00 95.81 85 GLU A N 1
ATOM 637 C CA . GLU A 1 85 ? -11.573 -2.168 0.050 1.00 95.81 85 GLU A CA 1
ATOM 638 C C . GLU A 1 85 ? -11.242 -2.402 -1.431 1.00 95.81 85 GLU A C 1
ATOM 640 O O . GLU A 1 85 ? -10.330 -3.158 -1.763 1.00 95.81 85 GLU A O 1
ATOM 645 N N . VAL A 1 86 ? -11.953 -1.732 -2.345 1.00 97.62 86 VAL A N 1
ATOM 646 C CA . VAL A 1 86 ? -11.682 -1.849 -3.788 1.00 97.62 86 VAL A CA 1
ATOM 647 C C . VAL A 1 86 ? -10.418 -1.088 -4.173 1.00 97.62 86 VAL A C 1
ATOM 649 O O . VAL A 1 86 ? -9.665 -1.549 -5.030 1.00 97.62 86 VAL A O 1
ATOM 652 N N . ALA A 1 87 ? -10.164 0.061 -3.541 1.00 98.25 87 ALA A N 1
ATOM 653 C CA . ALA A 1 87 ? -8.918 0.793 -3.723 1.00 98.25 87 ALA A CA 1
ATOM 654 C C . ALA A 1 87 ? -7.716 -0.063 -3.295 1.00 98.25 87 ALA A C 1
ATOM 656 O O . ALA A 1 87 ? -6.787 -0.232 -4.084 1.00 98.25 87 ALA A O 1
ATOM 657 N N . GLU A 1 88 ? -7.781 -0.678 -2.110 1.00 97.44 88 GLU A N 1
ATOM 658 C CA . GLU A 1 88 ? -6.755 -1.600 -1.611 1.00 97.44 88 GLU A CA 1
ATOM 659 C C . GLU A 1 88 ? -6.525 -2.763 -2.589 1.00 97.44 88 GLU A C 1
ATOM 661 O O . GLU A 1 88 ? -5.389 -2.991 -2.999 1.00 97.44 88 GLU A O 1
ATOM 666 N N . ALA A 1 89 ? -7.586 -3.421 -3.074 1.00 97.81 89 ALA A N 1
ATOM 667 C CA . ALA A 1 89 ? -7.471 -4.486 -4.077 1.00 97.81 89 ALA A CA 1
ATOM 668 C C . ALA A 1 89 ? -6.760 -4.028 -5.367 1.00 97.81 89 ALA A C 1
ATOM 670 O O . ALA A 1 89 ? -5.926 -4.752 -5.917 1.00 97.81 89 ALA A O 1
ATOM 671 N N . CYS A 1 90 ? -7.057 -2.817 -5.851 1.00 98.19 90 CYS A N 1
ATOM 672 C CA . CYS A 1 90 ? -6.410 -2.260 -7.039 1.00 98.19 90 CYS A CA 1
ATOM 673 C C . CYS A 1 90 ? -4.924 -1.966 -6.817 1.00 98.19 90 CYS A C 1
ATOM 675 O O . CYS A 1 90 ? -4.108 -2.259 -7.695 1.00 98.19 90 CYS A O 1
ATOM 677 N N . TYR A 1 91 ? -4.558 -1.399 -5.666 1.00 98.31 91 TYR A N 1
ATOM 678 C CA . TYR A 1 91 ? -3.157 -1.131 -5.350 1.00 98.31 91 TYR A CA 1
ATOM 679 C C . TYR A 1 91 ? -2.366 -2.426 -5.139 1.00 98.31 91 TYR A C 1
ATOM 681 O O . TYR A 1 91 ? -1.263 -2.541 -5.669 1.00 98.31 91 TYR A O 1
ATOM 689 N N . LEU A 1 92 ? -2.945 -3.439 -4.487 1.00 97.25 92 LEU A N 1
ATOM 690 C CA . LEU A 1 92 ? -2.339 -4.771 -4.381 1.00 97.25 92 LEU A CA 1
ATOM 691 C C . LEU A 1 92 ? -2.132 -5.416 -5.757 1.00 97.25 92 LEU A C 1
ATOM 693 O O . LEU A 1 92 ? -1.050 -5.928 -6.041 1.00 97.25 92 LEU A O 1
ATOM 697 N N . GLY A 1 93 ? -3.112 -5.311 -6.660 1.00 96.75 93 GLY A N 1
ATOM 698 C CA . GLY A 1 93 ? -2.963 -5.759 -8.049 1.00 96.75 93 GLY A CA 1
ATOM 699 C C . GLY A 1 93 ? -1.856 -5.016 -8.810 1.00 96.75 93 GLY A C 1
ATOM 700 O O . GLY A 1 93 ? -1.126 -5.615 -9.604 1.00 96.75 93 GLY A O 1
ATOM 701 N N . ALA A 1 94 ? -1.670 -3.721 -8.536 1.00 97.50 94 ALA A N 1
ATOM 702 C CA . ALA A 1 94 ? -0.557 -2.957 -9.090 1.00 97.50 94 ALA A CA 1
ATOM 703 C C . ALA A 1 94 ? 0.797 -3.461 -8.564 1.00 97.50 94 ALA A C 1
ATOM 705 O O . ALA A 1 94 ? 1.721 -3.657 -9.358 1.00 97.50 94 ALA A O 1
ATOM 706 N N . LEU A 1 95 ? 0.894 -3.722 -7.256 1.00 96.25 95 LEU A N 1
ATOM 707 C CA . LEU A 1 95 ? 2.111 -4.210 -6.602 1.00 96.25 95 LEU A CA 1
ATOM 708 C C . LEU A 1 95 ? 2.464 -5.643 -6.994 1.00 96.25 95 LEU A C 1
ATOM 710 O O . LEU A 1 95 ? 3.639 -5.962 -7.138 1.00 96.25 95 LEU A O 1
ATOM 714 N N . ARG A 1 96 ? 1.472 -6.480 -7.301 1.00 95.19 96 ARG A N 1
ATOM 715 C CA . ARG A 1 96 ? 1.708 -7.807 -7.882 1.00 95.19 96 ARG A CA 1
ATOM 716 C C . ARG A 1 96 ? 2.456 -7.741 -9.217 1.00 95.19 96 ARG A C 1
ATOM 718 O O . ARG A 1 96 ? 3.213 -8.645 -9.554 1.00 95.19 96 ARG A O 1
ATOM 725 N N . GLN A 1 97 ? 2.230 -6.685 -9.997 1.00 95.00 97 GLN A N 1
ATOM 726 C CA . GLN A 1 97 ? 2.886 -6.490 -11.292 1.00 95.00 97 GLN A CA 1
ATOM 727 C C . GLN A 1 97 ? 4.206 -5.728 -11.178 1.00 95.00 97 GLN A C 1
ATOM 729 O O . GLN A 1 97 ? 5.105 -5.928 -11.995 1.00 95.00 9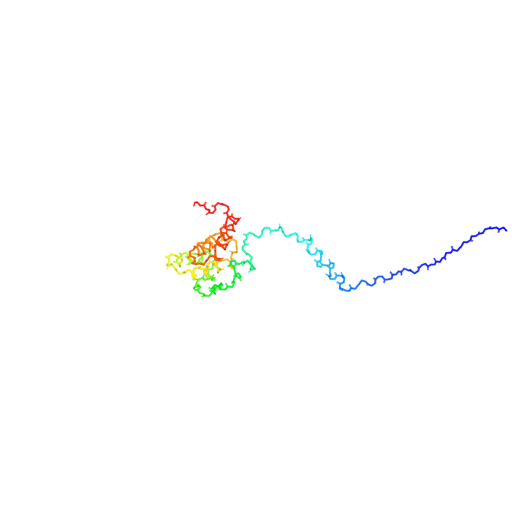7 GLN A O 1
ATOM 734 N N . LYS A 1 98 ? 4.299 -4.813 -10.211 1.00 95.06 98 LYS A N 1
ATOM 735 C CA . LYS A 1 98 ? 5.501 -4.044 -9.907 1.00 95.06 98 LYS A CA 1
ATOM 736 C C . LYS A 1 98 ? 5.536 -3.747 -8.406 1.00 95.06 98 LYS A C 1
ATOM 738 O O . LYS A 1 98 ? 4.897 -2.802 -7.950 1.00 95.06 98 LYS A O 1
ATOM 743 N N . ASN A 1 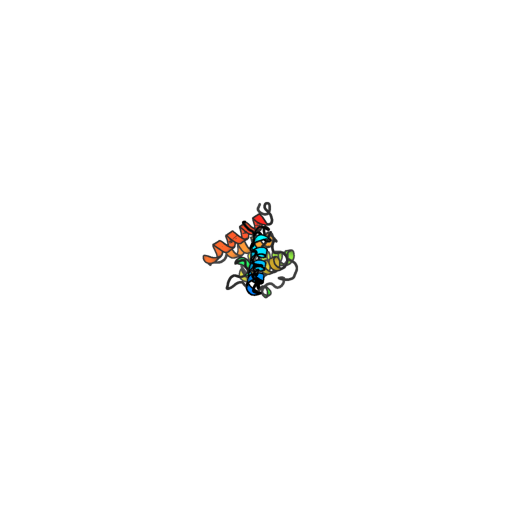99 ? 6.267 -4.567 -7.658 1.00 94.88 99 ASN A N 1
ATOM 744 C CA . ASN A 1 99 ? 6.244 -4.568 -6.193 1.00 94.88 99 ASN A CA 1
ATOM 745 C C . ASN A 1 99 ? 6.923 -3.349 -5.549 1.0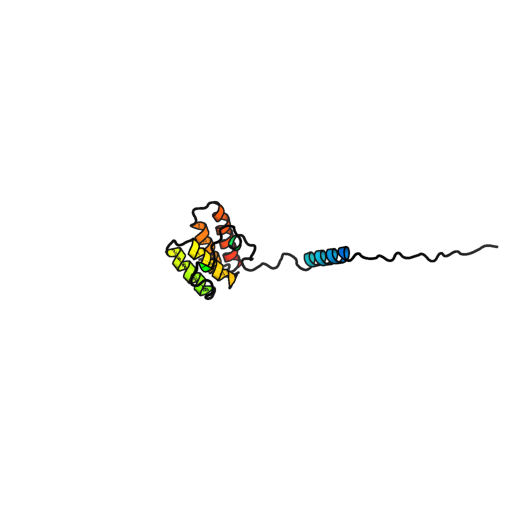0 94.88 99 ASN A C 1
ATOM 747 O O . ASN A 1 99 ? 6.682 -3.052 -4.384 1.00 94.88 99 ASN A O 1
ATOM 751 N N . ASP A 1 100 ? 7.727 -2.624 -6.316 1.00 94.00 100 ASP A N 1
ATOM 752 C CA . ASP A 1 100 ? 8.432 -1.389 -5.975 1.00 94.00 100 ASP A CA 1
ATOM 753 C C . ASP A 1 100 ? 7.718 -0.136 -6.505 1.00 94.00 100 ASP A C 1
ATOM 755 O O . ASP A 1 100 ? 8.341 0.903 -6.704 1.00 94.00 100 ASP A O 1
ATOM 759 N N . PHE A 1 101 ? 6.426 -0.213 -6.853 1.00 95.31 101 PHE A N 1
ATOM 760 C CA . PHE A 1 101 ? 5.744 0.925 -7.468 1.00 95.31 101 PHE A CA 1
ATOM 761 C C . PHE A 1 101 ? 5.317 1.966 -6.416 1.00 95.31 101 PHE A C 1
ATOM 763 O O . PHE A 1 101 ? 4.318 1.752 -5.722 1.00 95.31 101 PHE A O 1
ATOM 770 N N . PRO A 1 102 ? 5.992 3.132 -6.332 1.00 94.38 102 PRO A N 1
ATOM 771 C CA . PRO A 1 102 ? 5.816 4.065 -5.217 1.00 94.38 102 PRO A CA 1
ATOM 772 C C . PRO A 1 102 ? 4.398 4.643 -5.153 1.00 94.38 102 PRO A C 1
ATOM 774 O O . PRO A 1 102 ? 3.862 4.837 -4.068 1.00 94.38 102 PRO A O 1
ATOM 777 N N . MET A 1 103 ? 3.737 4.821 -6.304 1.00 95.25 103 MET A N 1
ATOM 778 C CA . MET A 1 103 ? 2.359 5.321 -6.349 1.00 95.25 103 MET A CA 1
ATOM 779 C C . MET A 1 103 ? 1.338 4.345 -5.775 1.00 95.25 103 MET A C 1
ATOM 781 O O . MET A 1 103 ? 0.388 4.768 -5.125 1.00 95.25 103 MET A O 1
ATOM 785 N N . ALA A 1 104 ? 1.531 3.040 -5.975 1.00 96.88 104 ALA A N 1
ATOM 786 C CA . ALA A 1 104 ? 0.656 2.046 -5.362 1.00 96.88 104 ALA A CA 1
ATOM 787 C C . ALA A 1 104 ? 0.937 1.891 -3.861 1.00 96.88 104 ALA A C 1
ATOM 789 O O . ALA A 1 104 ? -0.007 1.761 -3.089 1.00 96.88 104 ALA A O 1
ATOM 790 N N . LEU A 1 105 ? 2.208 1.955 -3.444 1.00 96.44 105 LEU A N 1
ATOM 791 C CA . LEU A 1 105 ? 2.594 1.918 -2.027 1.00 96.44 105 LEU A CA 1
ATOM 792 C C . LEU A 1 105 ? 2.014 3.112 -1.260 1.00 96.44 105 LEU A C 1
ATOM 794 O O . LEU A 1 105 ? 1.400 2.939 -0.213 1.00 96.44 105 LEU A O 1
ATOM 798 N N . TYR A 1 106 ? 2.116 4.314 -1.818 1.00 95.88 106 TYR A N 1
ATOM 799 C CA . TYR A 1 106 ? 1.503 5.499 -1.226 1.00 95.88 106 TYR A CA 1
ATOM 800 C C . TYR A 1 106 ? -0.024 5.405 -1.173 1.00 95.88 106 TYR A C 1
ATOM 802 O O . TYR A 1 106 ? -0.619 5.702 -0.141 1.00 95.88 106 TYR A O 1
ATOM 810 N N . GLY A 1 107 ? -0.656 4.926 -2.250 1.00 96.75 107 GLY A N 1
ATOM 811 C CA . GLY A 1 107 ? -2.099 4.693 -2.281 1.00 96.75 107 GLY A CA 1
ATOM 812 C C . GLY A 1 107 ? -2.571 3.698 -1.213 1.00 96.75 107 GLY A C 1
ATOM 813 O O . GLY A 1 107 ? -3.596 3.931 -0.574 1.00 96.75 107 GLY A O 1
ATOM 814 N N . LEU A 1 108 ? -1.807 2.628 -0.949 1.00 96.81 108 LEU A N 1
ATOM 815 C CA . LEU A 1 108 ? -2.068 1.735 0.188 1.00 96.81 108 LEU A CA 1
ATOM 816 C C . LEU A 1 108 ? -1.958 2.466 1.523 1.00 96.81 108 LEU A C 1
ATOM 818 O O . LEU A 1 108 ? -2.827 2.294 2.374 1.00 96.81 108 LEU A O 1
ATOM 822 N N . GLY A 1 109 ? -0.933 3.304 1.690 1.00 96.44 109 GLY A N 1
ATOM 823 C CA . GLY A 1 109 ? -0.798 4.159 2.865 1.00 96.44 109 GLY A CA 1
ATOM 824 C C . GLY A 1 109 ? -2.053 5.000 3.099 1.00 96.44 109 GLY A C 1
ATOM 825 O O . GLY A 1 109 ? -2.615 4.976 4.195 1.00 96.44 109 GLY A O 1
ATOM 826 N N . GLU A 1 110 ? -2.567 5.664 2.061 1.00 96.50 110 GLU A N 1
ATOM 827 C CA . GLU A 1 110 ? -3.792 6.464 2.162 1.00 96.50 110 GLU A CA 1
ATOM 828 C C . GLU A 1 110 ? -5.018 5.620 2.524 1.00 96.50 110 GLU A C 1
ATOM 830 O O . GLU A 1 110 ? -5.843 6.054 3.330 1.00 96.50 110 GLU A O 1
ATOM 835 N N . VAL A 1 111 ? -5.152 4.422 1.948 1.00 97.00 111 VAL A N 1
ATOM 836 C CA . VAL A 1 111 ? -6.253 3.508 2.282 1.00 97.00 111 VAL A CA 1
ATOM 837 C C . VAL A 1 111 ? -6.193 3.099 3.751 1.00 97.00 111 VAL A C 1
ATOM 839 O O . VAL A 1 111 ? -7.205 3.186 4.443 1.00 97.00 111 VAL A O 1
ATOM 842 N N . HIS A 1 112 ? -5.021 2.697 4.243 1.00 95.56 112 HIS A N 1
ATOM 843 C CA . HIS A 1 112 ? -4.847 2.275 5.631 1.00 95.56 112 HIS A CA 1
ATOM 844 C C . HIS A 1 112 ? -5.019 3.429 6.623 1.00 95.56 112 HIS A C 1
ATOM 846 O O . HIS A 1 112 ? -5.587 3.217 7.686 1.00 95.56 112 HIS A O 1
ATOM 852 N N . THR A 1 113 ? -4.632 4.653 6.251 1.00 94.62 113 THR A N 1
ATOM 853 C CA . THR A 1 113 ? -4.856 5.852 7.083 1.00 94.62 113 THR A CA 1
ATOM 854 C C . THR A 1 113 ? -6.344 6.203 7.202 1.00 94.62 113 THR A C 1
ATOM 856 O O . THR A 1 113 ? -6.774 6.780 8.195 1.00 94.62 113 THR A O 1
ATOM 859 N N . ARG A 1 114 ? -7.136 5.899 6.165 1.00 93.31 114 ARG A N 1
ATOM 860 C CA . ARG A 1 114 ? -8.582 6.176 6.115 1.00 93.31 114 ARG A CA 1
ATOM 861 C C . ARG A 1 114 ? -9.438 5.041 6.675 1.00 93.31 114 ARG A C 1
ATOM 863 O O . ARG A 1 114 ? -10.651 5.206 6.764 1.00 93.31 114 ARG A O 1
ATOM 870 N N . ALA A 1 115 ? -8.842 3.898 6.997 1.00 86.00 115 ALA A N 1
ATOM 871 C CA . ALA A 1 115 ? -9.559 2.799 7.619 1.00 86.00 115 ALA A CA 1
ATOM 872 C C . ALA A 1 115 ? -9.804 3.109 9.105 1.00 86.00 115 ALA A C 1
ATOM 874 O O . ALA A 1 115 ? -8.928 3.638 9.778 1.00 86.00 115 ALA A O 1
ATOM 875 N N . GLU A 1 116 ? -10.980 2.759 9.625 1.00 77.50 116 GLU A N 1
ATOM 876 C CA . GLU A 1 116 ? -11.378 3.016 11.025 1.00 77.50 116 GLU A CA 1
ATOM 877 C C . GLU A 1 116 ? -10.740 2.041 12.038 1.00 77.50 116 GLU A C 1
ATOM 879 O O . GLU A 1 116 ? -11.253 1.853 13.137 1.00 77.50 116 GLU A O 1
ATOM 884 N N . ASP A 1 117 ? -9.652 1.377 11.654 1.00 80.25 117 ASP A N 1
ATOM 885 C CA . ASP A 1 117 ? -9.039 0.276 12.393 1.00 80.25 117 ASP A CA 1
ATOM 886 C C . ASP A 1 117 ? -7.654 0.701 12.892 1.00 80.25 117 ASP A C 1
ATOM 888 O O . ASP A 1 117 ? -6.752 0.953 12.086 1.00 80.25 117 ASP A O 1
ATOM 892 N N . ASP A 1 118 ? -7.494 0.781 14.215 1.00 77.06 118 ASP A N 1
ATOM 893 C CA . ASP A 1 118 ? -6.246 1.187 14.871 1.00 77.06 118 ASP A CA 1
ATOM 894 C C . ASP A 1 118 ? -5.068 0.278 14.469 1.00 77.06 118 ASP A C 1
ATOM 896 O O . ASP A 1 118 ? -3.934 0.748 14.347 1.00 77.06 118 ASP A O 1
ATOM 900 N N . ASP A 1 119 ? -5.334 -0.993 14.144 1.00 80.56 119 ASP A N 1
ATOM 901 C CA . ASP A 1 119 ? -4.312 -1.959 13.729 1.00 80.56 119 ASP A CA 1
ATOM 902 C C . ASP A 1 119 ? -3.748 -1.663 12.321 1.00 80.56 119 ASP A C 1
ATOM 904 O O . ASP A 1 119 ? -2.751 -2.255 11.891 1.00 80.56 119 ASP A O 1
ATOM 908 N N . ARG A 1 120 ? -4.360 -0.740 11.564 1.00 89.00 120 ARG A N 1
ATOM 909 C CA . ARG A 1 120 ? -3.915 -0.370 10.209 1.00 89.00 120 ARG A CA 1
ATOM 910 C C . ARG A 1 120 ? -2.960 0.816 10.169 1.00 89.00 120 ARG A C 1
ATOM 912 O O . ARG A 1 120 ? -2.375 1.064 9.113 1.00 89.00 120 ARG A O 1
ATOM 919 N N . VAL A 1 121 ? -2.737 1.507 11.284 1.00 90.69 121 VAL A N 1
ATOM 920 C CA . VAL A 1 121 ? -1.802 2.644 11.338 1.00 90.69 121 VAL A CA 1
ATOM 921 C C . VAL A 1 121 ? -0.369 2.195 11.024 1.00 90.69 121 VAL A C 1
ATOM 923 O O . VAL A 1 121 ? 0.299 2.812 10.191 1.00 90.69 121 VAL A O 1
ATOM 926 N N . ASP A 1 122 ? 0.067 1.064 11.584 1.00 92.06 122 ASP A N 1
ATOM 927 C CA . ASP A 1 122 ? 1.399 0.494 11.326 1.00 92.06 122 ASP A CA 1
ATOM 928 C C . ASP A 1 122 ? 1.586 0.098 9.851 1.00 92.06 122 ASP A C 1
ATOM 930 O O . ASP A 1 122 ? 2.663 0.257 9.267 1.00 92.06 122 ASP A O 1
ATOM 934 N N . LEU A 1 123 ? 0.514 -0.386 9.214 1.00 94.38 123 LEU A N 1
ATOM 935 C CA . LEU A 1 123 ? 0.511 -0.698 7.785 1.00 94.38 123 LEU A CA 1
ATOM 936 C C . LEU A 1 123 ? 0.662 0.572 6.949 1.00 94.38 123 LEU A C 1
ATOM 938 O O . LEU A 1 123 ? 1.447 0.583 6.002 1.00 94.38 123 LEU A O 1
ATOM 942 N N . ALA A 1 124 ? -0.036 1.652 7.310 1.00 95.69 124 ALA A N 1
ATOM 943 C CA . ALA A 1 124 ? 0.098 2.925 6.614 1.00 95.69 124 ALA A CA 1
ATOM 944 C C . ALA A 1 124 ? 1.540 3.449 6.677 1.00 95.69 124 ALA A C 1
ATOM 946 O O . ALA A 1 124 ? 2.125 3.775 5.642 1.00 95.69 124 ALA A O 1
ATOM 947 N N . GLU A 1 125 ? 2.143 3.462 7.870 1.00 94.06 125 GLU A N 1
ATOM 948 C CA . GLU A 1 125 ? 3.533 3.889 8.058 1.00 94.06 125 GLU A CA 1
ATOM 949 C C . GLU A 1 125 ? 4.500 3.040 7.223 1.00 94.06 125 GLU A C 1
ATOM 951 O O . GLU A 1 125 ? 5.365 3.574 6.523 1.00 94.06 125 GLU A O 1
ATOM 956 N N . SER A 1 126 ? 4.334 1.718 7.260 1.00 93.75 126 SER A N 1
ATOM 957 C CA . SER A 1 126 ? 5.155 0.796 6.481 1.00 93.75 126 SER A CA 1
ATOM 958 C C . SER A 1 126 ? 5.030 1.038 4.971 1.00 93.75 126 SER A C 1
ATOM 960 O O . SER A 1 126 ? 6.042 1.078 4.270 1.00 93.75 126 SER A O 1
ATOM 962 N N . ALA A 1 127 ? 3.816 1.276 4.470 1.00 95.00 127 ALA A N 1
ATOM 963 C CA . ALA A 1 127 ? 3.574 1.549 3.057 1.00 95.00 127 ALA A CA 1
ATOM 964 C C . ALA A 1 127 ? 4.246 2.851 2.593 1.00 95.00 127 ALA A C 1
ATOM 966 O O . ALA A 1 127 ? 4.907 2.869 1.552 1.00 95.00 127 ALA A O 1
ATOM 967 N N . TYR A 1 128 ? 4.148 3.925 3.382 1.00 94.19 128 TYR A N 1
ATOM 968 C CA . TYR A 1 128 ? 4.807 5.193 3.060 1.00 94.19 128 TYR A CA 1
ATOM 969 C C . TYR A 1 128 ? 6.334 5.091 3.103 1.00 94.19 128 TYR A C 1
ATOM 971 O O . TYR A 1 128 ? 7.003 5.634 2.222 1.00 94.19 128 TYR A O 1
ATOM 979 N N . LYS A 1 129 ? 6.897 4.363 4.076 1.00 92.88 129 LYS A N 1
ATOM 980 C CA . LYS A 1 129 ? 8.344 4.103 4.132 1.00 92.88 129 LYS A CA 1
ATOM 981 C C . LYS A 1 129 ? 8.824 3.364 2.890 1.00 92.88 129 LYS A C 1
ATOM 983 O O . LYS A 1 129 ? 9.760 3.825 2.246 1.00 92.88 129 LYS A O 1
ATOM 988 N N . LEU A 1 130 ? 8.136 2.293 2.497 1.00 92.81 130 LEU A N 1
ATOM 989 C CA . LEU A 1 130 ? 8.468 1.555 1.277 1.00 92.81 130 LEU A CA 1
ATOM 990 C C . LEU A 1 130 ? 8.351 2.437 0.025 1.00 92.81 130 LEU A C 1
ATOM 992 O O . LEU A 1 130 ? 9.176 2.320 -0.879 1.00 92.81 130 LEU A O 1
ATOM 996 N N . ALA A 1 131 ? 7.364 3.338 -0.044 1.00 93.44 131 ALA A N 1
ATOM 997 C CA . ALA A 1 131 ? 7.232 4.274 -1.162 1.00 93.44 131 ALA A CA 1
ATOM 998 C C . ALA A 1 131 ? 8.444 5.220 -1.263 1.00 93.44 131 ALA A C 1
ATOM 1000 O O . ALA A 1 131 ? 8.987 5.403 -2.353 1.00 93.44 131 ALA A O 1
ATOM 1001 N N . LEU A 1 132 ? 8.890 5.767 -0.128 1.00 90.88 132 LEU A N 1
ATOM 1002 C CA . LEU A 1 132 ? 10.074 6.625 -0.024 1.00 90.88 132 LEU A CA 1
ATOM 1003 C C . LEU A 1 132 ? 11.374 5.877 -0.332 1.00 90.88 132 LEU A C 1
ATOM 1005 O O . LEU A 1 132 ? 12.252 6.414 -0.997 1.00 90.88 132 LEU A O 1
ATOM 1009 N N . GLU A 1 133 ? 11.504 4.633 0.121 1.00 90.31 133 GLU A N 1
ATOM 1010 C CA . GLU A 1 133 ? 12.655 3.783 -0.197 1.00 90.31 133 GLU A CA 1
ATOM 1011 C C . GLU A 1 133 ? 12.709 3.449 -1.693 1.00 90.31 133 GLU A C 1
ATOM 1013 O O . GLU A 1 133 ? 13.784 3.473 -2.296 1.00 90.31 133 GLU A O 1
ATOM 1018 N N . SER A 1 134 ? 11.547 3.192 -2.304 1.00 87.69 134 SER A N 1
ATOM 1019 C CA . SER A 1 134 ? 11.427 2.909 -3.738 1.00 87.69 134 SER A CA 1
ATOM 1020 C C . SER A 1 134 ? 11.731 4.146 -4.584 1.00 87.69 134 SER A C 1
ATOM 1022 O O . SER A 1 134 ? 12.352 4.048 -5.646 1.00 87.69 134 SER A O 1
ATOM 1024 N N . TRP A 1 135 ? 11.284 5.323 -4.138 1.00 87.44 135 TRP A N 1
ATOM 1025 C CA . TRP A 1 135 ? 11.518 6.580 -4.835 1.00 87.44 135 TRP A CA 1
ATOM 1026 C C . TRP A 1 135 ? 11.603 7.761 -3.845 1.00 87.44 135 TRP A C 1
ATOM 1028 O O . TRP A 1 135 ? 10.580 8.344 -3.489 1.00 87.44 135 TRP A O 1
ATOM 1038 N N . PRO A 1 136 ? 12.817 8.158 -3.409 1.00 82.88 136 PRO A N 1
ATOM 1039 C CA . PRO A 1 136 ? 13.003 9.165 -2.354 1.00 82.88 136 PRO A CA 1
ATOM 1040 C C . PRO A 1 136 ? 12.413 10.546 -2.653 1.00 82.88 136 PRO A C 1
ATOM 1042 O O . PRO A 1 136 ? 12.073 11.282 -1.735 1.00 82.88 136 PRO A O 1
ATOM 1045 N N . GLN A 1 137 ? 12.281 10.897 -3.932 1.00 79.88 137 GLN A N 1
ATOM 1046 C CA . GLN A 1 137 ? 11.680 12.148 -4.400 1.00 79.88 137 GLN A CA 1
ATOM 1047 C C . GLN A 1 137 ? 10.178 12.032 -4.715 1.00 79.88 137 GLN A C 1
ATOM 1049 O O . GLN A 1 137 ? 9.645 12.852 -5.453 1.00 79.88 137 GLN A O 1
ATOM 1054 N N . TYR A 1 138 ? 9.506 10.977 -4.248 1.00 71.94 138 TYR A N 1
ATOM 1055 C CA . TYR A 1 138 ? 8.106 10.716 -4.582 1.00 71.94 138 TYR A CA 1
ATOM 1056 C C . TYR A 1 138 ? 7.106 11.644 -3.878 1.00 71.94 138 TYR A C 1
ATOM 1058 O O . TYR A 1 138 ? 5.974 11.779 -4.338 1.00 71.94 138 TYR A O 1
ATOM 1066 N N . VAL A 1 139 ? 7.507 12.274 -2.776 1.00 56.53 139 VAL A N 1
ATOM 1067 C CA . VAL A 1 139 ? 6.634 13.139 -1.977 1.00 56.53 139 VAL A CA 1
ATOM 1068 C C . VAL A 1 139 ? 7.012 14.594 -2.246 1.00 56.53 139 VAL A C 1
ATOM 1070 O O . VAL A 1 139 ? 8.145 14.981 -1.962 1.00 56.53 139 VAL A O 1
ATOM 1073 N N . ASP A 1 140 ? 6.064 15.354 -2.797 1.00 50.09 140 ASP A N 1
ATOM 1074 C CA . ASP A 1 140 ? 6.026 16.826 -2.794 1.00 50.09 140 ASP A CA 1
ATOM 1075 C C . ASP A 1 140 ? 5.050 17.300 -1.705 1.00 50.09 140 ASP A C 1
ATOM 1077 O O . ASP A 1 140 ? 3.983 16.653 -1.549 1.00 50.09 140 ASP A O 1
#

pLDDT: mean 80.75, std 19.75, range [36.53, 98.31]